Protein AF-A0A7J8DKZ0-F1 (afdb_monomer_lite)

Radius of gyration: 17.34 Å; chains: 1; bounding box: 50×32×37 Å

Foldseek 3Di:
DDDADAFDPVLVVVLVVVVLVLLLVVVPDDPPDPNDPDCVVSVVSLVCRPPPPNHDPVNSDDPDPVVVVLVCCVVPPPPDDPVVVVVVVVVVVVLVSCCVNCVPDPCSVDPDPDPPDD

Sequence (118 aa):
MGKPSSMDTKYKDDLFRKYVQFHESKVDTTPSKQRPGGDEHLRVAASTLLSLHKVDPFYRFRLIQFYEVVESSLRALSSSSLRALHCAFSVLETVGINLFLYPWKKEFRSIKIAPALQ

Structure (mmCIF, N/CA/C/O backbone):
data_AF-A0A7J8DKZ0-F1
#
_entry.id   AF-A0A7J8DKZ0-F1
#
loop_
_atom_site.group_PDB
_atom_site.id
_atom_site.type_symbol
_atom_site.label_atom_id
_atom_site.label_alt_id
_atom_site.label_comp_id
_atom_site.label_asym_id
_atom_site.label_entity_id
_atom_site.label_seq_id
_atom_site.pdbx_PDB_ins_code
_atom_site.Cartn_x
_atom_site.Cartn_y
_atom_site.Cartn_z
_atom_site.occupancy
_atom_site.B_iso_or_equiv
_atom_site.auth_seq_id
_atom_site.auth_comp_id
_atom_site.auth_asym_id
_atom_site.auth_atom_id
_atom_site.pdbx_PDB_model_num
ATOM 1 N N . MET A 1 1 ? 32.300 -1.949 -5.269 1.00 44.97 1 MET A N 1
ATOM 2 C CA . MET A 1 1 ? 30.821 -1.917 -5.261 1.00 44.97 1 MET A CA 1
ATOM 3 C C . MET A 1 1 ? 30.370 -1.456 -3.884 1.00 44.97 1 MET A C 1
ATOM 5 O O . MET A 1 1 ? 30.815 -2.038 -2.903 1.00 44.97 1 MET A O 1
ATOM 9 N N . GLY A 1 2 ? 29.605 -0.363 -3.794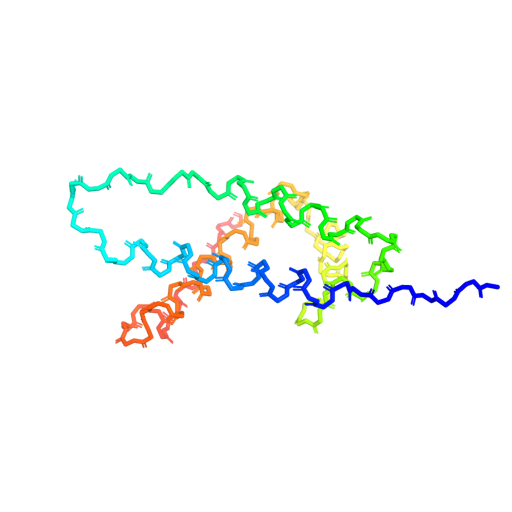 1.00 59.19 2 GLY A N 1
ATOM 10 C CA . GLY A 1 2 ? 29.062 0.108 -2.514 1.00 59.19 2 GLY A CA 1
ATOM 11 C C . GLY A 1 2 ? 28.058 -0.902 -1.958 1.00 59.19 2 GLY A C 1
ATOM 12 O O . GLY A 1 2 ? 27.377 -1.565 -2.737 1.00 59.19 2 GLY A O 1
ATOM 13 N N . LYS A 1 3 ? 27.991 -1.052 -0.629 1.00 58.59 3 LYS A N 1
ATOM 14 C CA . LYS A 1 3 ? 26.971 -1.893 0.013 1.00 58.59 3 LYS A CA 1
ATOM 15 C C . LYS A 1 3 ? 25.585 -1.418 -0.441 1.00 58.59 3 LYS A C 1
ATOM 17 O O . LYS A 1 3 ? 25.370 -0.203 -0.446 1.00 58.59 3 LYS A O 1
ATOM 22 N N . PRO A 1 4 ? 24.664 -2.322 -0.807 1.00 61.84 4 PRO A N 1
ATOM 23 C CA . PRO A 1 4 ? 23.317 -1.905 -1.150 1.00 61.84 4 PRO A CA 1
ATOM 24 C C . PRO A 1 4 ? 22.694 -1.201 0.059 1.00 61.84 4 PRO A C 1
ATOM 26 O O . PRO A 1 4 ? 22.801 -1.673 1.19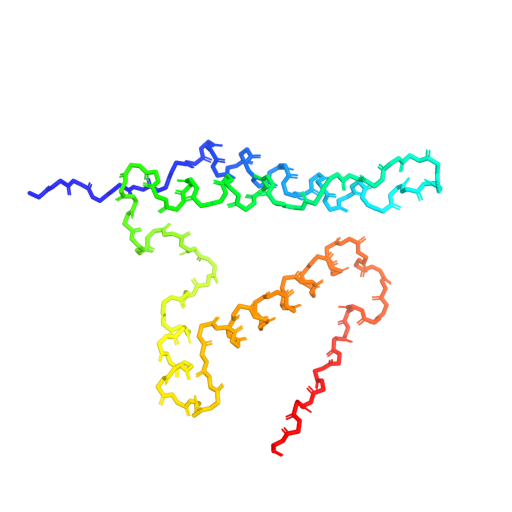6 1.00 61.84 4 PRO A O 1
ATOM 29 N N . SER A 1 5 ? 22.112 -0.024 -0.169 1.00 71.12 5 SER A N 1
ATOM 30 C CA . SER A 1 5 ? 21.494 0.747 0.902 1.00 71.12 5 SER A CA 1
ATOM 31 C C . SER A 1 5 ? 20.146 0.119 1.250 1.00 71.12 5 SER A C 1
ATOM 33 O O . SER A 1 5 ? 19.238 0.018 0.424 1.00 71.12 5 SER A O 1
ATOM 35 N N . SER A 1 6 ? 20.037 -0.340 2.496 1.00 78.31 6 SER A N 1
ATOM 36 C CA . SER A 1 6 ? 18.759 -0.709 3.102 1.00 78.31 6 SER A CA 1
ATOM 37 C C . SER A 1 6 ? 17.882 0.535 3.252 1.00 78.31 6 SER A C 1
ATOM 39 O O . SER A 1 6 ? 18.386 1.651 3.385 1.00 78.31 6 SER A O 1
ATOM 41 N N . MET A 1 7 ? 16.564 0.338 3.264 1.00 88.12 7 MET A N 1
ATOM 42 C CA . MET A 1 7 ? 15.599 1.413 3.496 1.00 88.12 7 MET A CA 1
ATOM 43 C C . MET A 1 7 ? 15.833 2.090 4.851 1.00 88.12 7 MET A C 1
ATOM 45 O O . MET A 1 7 ? 16.144 1.410 5.831 1.00 88.12 7 MET A O 1
ATOM 49 N N . ASP A 1 8 ? 15.643 3.412 4.903 1.00 89.94 8 ASP A N 1
ATOM 50 C CA . ASP A 1 8 ? 15.666 4.178 6.150 1.00 89.94 8 ASP A CA 1
ATOM 51 C C . ASP A 1 8 ? 14.511 3.724 7.052 1.00 89.94 8 ASP A C 1
ATOM 53 O O . ASP A 1 8 ? 13.337 4.011 6.800 1.00 89.94 8 ASP A O 1
ATOM 57 N N . THR A 1 9 ? 14.849 2.948 8.079 1.00 90.81 9 THR A N 1
ATOM 58 C CA . THR A 1 9 ? 13.872 2.320 8.972 1.00 90.81 9 THR A CA 1
ATOM 59 C C . THR A 1 9 ? 13.152 3.347 9.826 1.00 90.81 9 THR A C 1
ATOM 61 O O . THR A 1 9 ? 11.944 3.241 9.999 1.00 90.81 9 THR A O 1
ATOM 64 N N . LYS A 1 10 ? 13.855 4.383 10.297 1.00 93.25 10 LYS A N 1
ATOM 65 C CA . LYS A 1 10 ? 13.252 5.438 11.113 1.00 93.25 10 LYS A CA 1
ATOM 66 C C . LYS A 1 10 ? 12.210 6.206 10.306 1.00 93.25 10 LYS A C 1
ATOM 68 O O . LYS A 1 10 ? 11.076 6.347 10.759 1.00 93.25 10 LYS A O 1
ATOM 73 N N . TYR A 1 11 ? 12.569 6.642 9.098 1.00 94.12 11 TYR A N 1
ATOM 74 C CA . TYR A 1 11 ? 11.649 7.344 8.206 1.00 94.12 11 TYR A CA 1
ATOM 75 C C . TYR A 1 11 ? 10.456 6.461 7.837 1.00 94.12 11 TYR A C 1
ATOM 77 O O . TYR A 1 11 ? 9.312 6.916 7.865 1.00 94.12 11 TYR A O 1
ATOM 85 N N . LYS A 1 12 ? 10.708 5.185 7.517 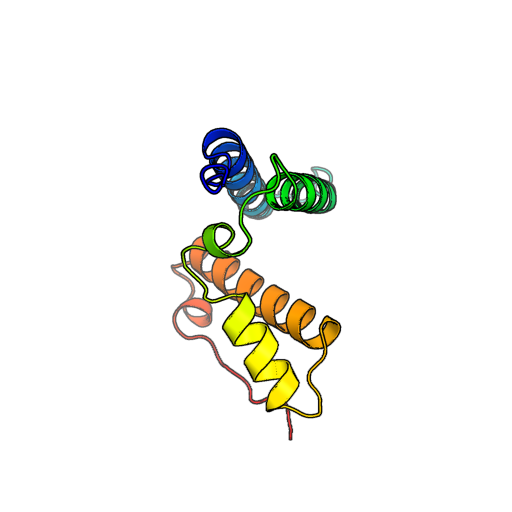1.00 94.56 12 LYS A N 1
ATOM 86 C CA . LYS A 1 12 ? 9.656 4.213 7.216 1.00 94.56 12 LYS A CA 1
ATOM 87 C C . LYS A 1 12 ? 8.679 4.053 8.382 1.00 94.56 12 LYS A C 1
ATOM 89 O O . LYS A 1 12 ? 7.472 4.091 8.158 1.00 94.56 12 LYS A O 1
ATOM 94 N N . ASP A 1 13 ? 9.181 3.888 9.601 1.00 96.00 13 ASP A N 1
ATOM 95 C CA . ASP A 1 13 ? 8.355 3.672 10.789 1.00 96.00 13 ASP A CA 1
ATOM 96 C C . ASP A 1 13 ? 7.553 4.929 11.158 1.00 96.00 13 ASP A C 1
ATOM 98 O O . ASP A 1 13 ? 6.385 4.832 11.538 1.00 96.00 13 ASP A O 1
ATOM 102 N N . ASP A 1 14 ? 8.146 6.117 11.004 1.00 96.62 14 ASP A N 1
ATOM 103 C CA . ASP A 1 14 ? 7.452 7.397 11.180 1.00 96.62 14 ASP A CA 1
ATOM 104 C C . ASP A 1 14 ? 6.332 7.580 10.149 1.00 96.62 14 ASP A C 1
ATOM 106 O O . ASP A 1 14 ? 5.220 7.983 10.502 1.00 96.62 14 ASP A O 1
ATOM 110 N N . LEU A 1 15 ? 6.600 7.263 8.878 1.00 96.69 15 LEU A N 1
ATOM 111 C CA . LEU A 1 15 ? 5.594 7.311 7.819 1.00 96.69 15 LEU A CA 1
ATOM 112 C C . LEU A 1 15 ? 4.471 6.300 8.072 1.00 96.69 15 LEU A C 1
ATOM 114 O O . LEU A 1 15 ? 3.301 6.650 7.931 1.00 96.69 15 LEU A O 1
ATOM 118 N N . PHE A 1 16 ? 4.807 5.080 8.495 1.00 96.81 16 PHE A N 1
ATOM 119 C CA . PHE A 1 16 ? 3.821 4.056 8.832 1.00 96.81 16 PHE A CA 1
ATOM 120 C C . PHE A 1 16 ? 2.909 4.503 9.982 1.00 96.81 16 PHE A C 1
ATOM 122 O O . PHE A 1 16 ? 1.690 4.415 9.856 1.00 96.81 16 PHE A O 1
ATOM 129 N N . ARG A 1 17 ? 3.469 5.066 11.064 1.00 97.25 17 ARG A N 1
ATOM 130 C CA . ARG A 1 17 ? 2.670 5.628 12.169 1.00 97.25 17 ARG A CA 1
ATOM 131 C C . ARG A 1 17 ? 1.704 6.710 11.688 1.00 97.25 17 ARG A C 1
ATOM 133 O O . ARG A 1 17 ? 0.532 6.671 12.047 1.00 97.25 17 ARG A O 1
ATOM 140 N N . LYS A 1 18 ? 2.171 7.643 10.852 1.00 96.12 18 LYS A N 1
ATOM 141 C CA . LYS A 1 18 ? 1.325 8.710 10.285 1.00 96.12 18 LYS A CA 1
ATOM 142 C C . LYS A 1 18 ? 0.222 8.158 9.384 1.00 96.12 18 LYS A C 1
ATOM 144 O O . LYS A 1 18 ? -0.904 8.639 9.449 1.00 96.12 18 LYS A O 1
ATOM 149 N N . TYR A 1 19 ? 0.533 7.150 8.570 1.00 96.31 19 TYR A N 1
ATOM 150 C CA . TYR A 1 19 ? -0.441 6.480 7.711 1.00 96.31 19 TYR A CA 1
ATOM 151 C C . TYR A 1 19 ? -1.559 5.822 8.531 1.00 96.31 19 TYR A C 1
ATOM 153 O O . TYR A 1 19 ? -2.735 6.058 8.265 1.00 96.31 19 TYR A O 1
ATOM 161 N N . VAL A 1 20 ? -1.204 5.065 9.574 1.00 96.00 20 VAL A N 1
ATOM 162 C CA . VAL A 1 20 ? -2.182 4.424 10.466 1.00 96.00 20 VAL A CA 1
ATOM 163 C C . VAL A 1 20 ? -3.055 5.473 11.162 1.00 96.00 20 VAL A C 1
ATOM 165 O O . VAL A 1 20 ? -4.277 5.420 11.041 1.00 96.00 20 VAL A O 1
ATOM 168 N N . GLN A 1 21 ? -2.440 6.487 11.780 1.00 93.81 21 GLN A N 1
ATOM 169 C CA . GLN A 1 21 ? -3.158 7.574 12.459 1.00 93.81 21 GLN A CA 1
ATOM 170 C C . GLN A 1 21 ? -4.115 8.324 11.525 1.00 93.81 21 GLN A C 1
ATOM 172 O O . GLN A 1 21 ? -5.233 8.667 11.912 1.00 93.81 21 GLN A O 1
ATOM 177 N N . PHE A 1 22 ? -3.702 8.571 10.278 1.00 93.38 22 PHE A N 1
ATOM 178 C CA . PHE A 1 22 ? -4.550 9.205 9.274 1.00 93.38 22 PHE A CA 1
ATOM 179 C C . PHE A 1 22 ? -5.825 8.394 9.016 1.00 93.38 22 PHE A C 1
ATOM 181 O O . PHE A 1 22 ? -6.912 8.972 8.958 1.00 93.38 22 PHE A O 1
ATOM 188 N N . HIS A 1 23 ? -5.720 7.070 8.898 1.00 92.50 23 HIS A N 1
ATOM 189 C CA . HIS A 1 23 ? -6.878 6.206 8.678 1.00 92.50 23 HIS A CA 1
ATOM 190 C C . HIS A 1 23 ? -7.753 6.044 9.926 1.00 92.50 23 HIS A C 1
ATOM 192 O O . HIS A 1 23 ? -8.975 6.123 9.805 1.00 92.50 23 HIS A O 1
ATOM 198 N N . GLU A 1 24 ? -7.159 5.905 11.111 1.00 91.88 24 GLU A N 1
ATOM 199 C CA . GLU A 1 24 ? -7.893 5.841 12.384 1.00 91.88 24 GLU A CA 1
ATOM 200 C C . GLU A 1 24 ? -8.694 7.127 12.641 1.00 91.88 24 GLU A C 1
ATOM 202 O O . GLU A 1 24 ? -9.876 7.064 12.969 1.00 91.88 24 GLU A O 1
ATOM 207 N N . SER A 1 25 ? -8.111 8.302 12.367 1.00 87.62 25 SER A N 1
ATOM 208 C CA . SER A 1 25 ? -8.780 9.598 12.576 1.00 87.62 25 SER A CA 1
ATOM 209 C C . SER A 1 25 ? -10.067 9.786 11.761 1.00 87.62 25 SER A C 1
ATOM 211 O O . SER A 1 25 ? -10.923 10.593 12.124 1.00 87.62 25 SER A O 1
ATOM 213 N N . LYS A 1 26 ? -10.236 9.037 10.662 1.00 81.69 26 LYS A N 1
ATOM 214 C CA . LYS A 1 26 ? -11.458 9.072 9.845 1.00 81.69 26 LYS A CA 1
ATOM 215 C C . LYS A 1 26 ? -12.621 8.334 10.503 1.00 81.69 26 LYS A C 1
ATOM 217 O O . LYS A 1 26 ? -13.768 8.649 10.195 1.00 81.69 26 LYS A O 1
ATOM 222 N N . VAL A 1 27 ? -12.343 7.387 11.397 1.00 75.12 27 VAL A N 1
ATOM 223 C CA . VAL A 1 27 ? -13.370 6.626 12.122 1.00 75.12 27 VAL A CA 1
ATOM 224 C C . VAL A 1 27 ? -14.086 7.511 13.148 1.00 75.12 27 VAL A C 1
ATOM 226 O O . VAL A 1 27 ? -15.298 7.391 13.307 1.00 75.12 27 VAL A O 1
ATOM 229 N N . ASP A 1 28 ? -13.369 8.460 13.756 1.00 61.75 28 ASP A N 1
ATOM 230 C CA . ASP A 1 28 ? -13.848 9.288 14.877 1.00 61.75 28 ASP A CA 1
ATOM 231 C C . ASP A 1 28 ? -14.523 10.613 14.466 1.00 61.75 28 ASP A C 1
ATOM 233 O O . ASP A 1 28 ? -14.804 11.476 15.306 1.00 61.75 28 ASP A O 1
ATOM 237 N N . THR A 1 29 ? -14.801 10.826 13.175 1.00 54.12 29 THR A N 1
ATOM 238 C CA . THR A 1 29 ? -15.350 12.113 12.720 1.00 54.12 29 THR A CA 1
ATOM 239 C C . THR A 1 29 ? -16.844 12.258 13.021 1.00 54.12 29 THR A C 1
ATOM 241 O O . THR A 1 29 ? -17.720 11.884 12.245 1.00 54.12 29 THR A O 1
ATOM 244 N N . THR A 1 30 ? -17.132 12.920 14.145 1.00 53.97 30 THR A N 1
ATOM 245 C CA . THR A 1 30 ? -18.327 13.763 14.278 1.00 53.97 30 THR A CA 1
ATOM 246 C C . THR A 1 30 ? -18.350 14.802 13.138 1.00 53.97 30 THR A C 1
ATOM 248 O O . THR A 1 30 ? -17.286 15.275 12.724 1.00 53.97 30 THR A O 1
ATOM 251 N N . PRO A 1 31 ? -19.524 15.194 12.602 1.00 50.12 31 PRO A N 1
ATOM 252 C CA . PRO A 1 31 ? -19.625 15.898 11.316 1.00 50.12 31 PRO A CA 1
ATOM 253 C C . PRO A 1 31 ? -19.048 17.328 11.275 1.00 50.12 31 PRO A C 1
ATOM 255 O O . PRO A 1 31 ? -19.168 17.993 10.249 1.00 50.12 31 PRO A O 1
ATOM 258 N N . SER A 1 32 ? -18.443 17.835 12.356 1.00 47.81 32 SER A N 1
ATOM 259 C CA . SER A 1 32 ? -18.091 19.255 12.502 1.00 47.81 32 SER A CA 1
ATOM 260 C C . SER A 1 32 ? -16.596 19.584 12.443 1.00 47.81 32 SER A C 1
ATOM 262 O O . SER A 1 32 ? -16.244 20.758 12.552 1.00 47.81 32 SER A O 1
ATOM 264 N N . LYS A 1 33 ? -15.694 18.607 12.296 1.00 47.91 33 LYS A N 1
ATOM 265 C CA . LYS A 1 33 ? -14.256 18.887 12.144 1.00 47.91 33 LYS A CA 1
ATOM 266 C C . LYS A 1 33 ? -13.841 18.627 10.706 1.00 47.91 33 LYS A C 1
ATOM 268 O O . LYS A 1 33 ? -14.091 17.551 10.171 1.00 47.91 33 LYS A O 1
ATOM 273 N N . GLN A 1 34 ? -13.271 19.662 10.085 1.00 47.94 34 GLN A N 1
ATOM 274 C CA . GLN A 1 34 ? -12.739 19.668 8.724 1.00 47.94 34 GLN A CA 1
ATOM 275 C C . GLN A 1 34 ? -12.120 18.312 8.386 1.00 47.94 34 GLN A C 1
ATOM 277 O O . GLN A 1 34 ? -11.278 17.818 9.137 1.00 47.94 34 GLN A O 1
ATOM 282 N N . ARG A 1 35 ? -12.562 17.717 7.268 1.00 54.16 35 ARG A N 1
ATOM 283 C CA . ARG A 1 35 ? -11.950 16.504 6.718 1.00 54.16 35 ARG A CA 1
ATOM 284 C C . ARG A 1 35 ? -10.431 16.680 6.784 1.00 54.16 35 ARG A C 1
ATOM 286 O O . ARG A 1 35 ? -9.957 17.706 6.286 1.00 54.16 35 ARG A O 1
ATOM 293 N N . PRO A 1 36 ? -9.682 15.732 7.373 1.00 54.31 36 PRO A N 1
ATOM 294 C CA . PRO A 1 36 ? -8.234 15.740 7.253 1.00 54.31 36 PRO A CA 1
ATOM 295 C C . PRO A 1 36 ? -7.896 15.946 5.776 1.00 54.31 36 PRO A C 1
ATOM 297 O O . PRO A 1 36 ? -8.536 15.327 4.916 1.00 54.31 36 PRO A O 1
ATOM 300 N N . GLY A 1 37 ? -6.968 16.862 5.477 1.00 61.38 37 GLY A N 1
ATOM 301 C CA . GLY A 1 37 ? -6.499 17.077 4.108 1.00 61.38 37 GLY A CA 1
ATOM 302 C C . GLY A 1 37 ? -6.165 15.737 3.447 1.00 61.38 37 GLY A C 1
ATOM 303 O O . GLY A 1 37 ? -5.851 14.768 4.139 1.00 61.38 37 GLY A O 1
ATOM 304 N N . GLY A 1 38 ? -6.283 15.660 2.120 1.00 76.06 38 GLY A N 1
ATOM 305 C CA . GLY A 1 38 ? -6.050 14.415 1.384 1.00 76.06 38 GLY A CA 1
ATOM 306 C C . GLY A 1 38 ? -4.733 13.722 1.765 1.00 76.06 38 GLY A C 1
ATOM 307 O O . GLY A 1 38 ? -3.797 14.334 2.285 1.00 76.06 38 GLY A O 1
ATOM 308 N N . ASP A 1 39 ? -4.634 12.435 1.451 1.00 87.44 39 ASP A N 1
ATOM 309 C CA . ASP A 1 39 ? -3.447 11.597 1.674 1.00 87.44 39 ASP A CA 1
ATOM 310 C C . ASP A 1 39 ? -2.220 12.028 0.843 1.00 87.44 39 ASP A C 1
ATOM 312 O O . ASP A 1 39 ? -1.170 11.401 0.913 1.00 87.44 39 ASP A O 1
ATOM 316 N N . GLU A 1 40 ? -2.312 13.126 0.091 1.00 91.12 40 GLU A N 1
ATOM 317 C CA . GLU A 1 40 ? -1.246 13.670 -0.754 1.00 91.12 40 GLU A CA 1
ATOM 318 C C . GLU A 1 40 ? 0.071 13.868 0.007 1.00 91.12 40 GLU A C 1
ATOM 320 O O . GLU A 1 40 ? 1.137 13.486 -0.467 1.00 91.12 40 GLU A O 1
ATOM 325 N N . HIS A 1 41 ? 0.007 14.372 1.239 1.00 91.88 41 HIS A N 1
ATOM 326 C CA . HIS A 1 41 ? 1.189 14.526 2.086 1.00 91.88 41 HIS A CA 1
ATOM 327 C C . HIS A 1 41 ? 1.865 13.179 2.418 1.00 91.88 41 HIS A C 1
ATOM 329 O O . HIS A 1 41 ? 3.094 13.106 2.484 1.00 91.88 41 HIS A O 1
ATOM 335 N N . LEU A 1 42 ? 1.084 12.102 2.579 1.00 95.31 42 LEU A N 1
ATOM 336 C CA . LEU A 1 42 ? 1.602 10.745 2.778 1.00 95.31 42 LEU A CA 1
ATOM 337 C C . LEU A 1 42 ? 2.242 10.217 1.492 1.00 95.31 42 LEU A C 1
ATOM 339 O O . LEU A 1 42 ? 3.311 9.614 1.556 1.00 95.31 42 LEU A O 1
ATOM 343 N N . ARG A 1 43 ? 1.650 10.493 0.323 1.00 95.12 43 ARG A N 1
ATOM 344 C CA . ARG A 1 43 ? 2.215 10.100 -0.982 1.00 95.12 43 ARG A CA 1
ATOM 345 C C . ARG A 1 43 ? 3.536 10.804 -1.280 1.00 95.12 43 ARG A C 1
ATOM 347 O O . ARG A 1 43 ? 4.469 10.165 -1.767 1.00 95.12 43 ARG A O 1
ATOM 354 N N . VAL A 1 44 ? 3.651 12.092 -0.951 1.00 95.12 44 VAL A N 1
ATOM 355 C CA . VAL A 1 44 ? 4.907 12.854 -1.076 1.00 95.12 44 VAL A CA 1
ATOM 356 C C . VAL A 1 44 ? 5.993 12.255 -0.176 1.00 95.12 44 VAL A C 1
ATOM 358 O O . VAL A 1 44 ? 7.124 12.032 -0.618 1.00 95.12 44 VAL A O 1
ATOM 361 N N . ALA A 1 45 ? 5.649 11.919 1.070 1.00 95.50 45 ALA A N 1
ATOM 362 C CA . ALA A 1 45 ? 6.571 11.253 1.986 1.00 95.50 45 ALA A CA 1
ATOM 363 C C . ALA A 1 45 ? 6.959 9.840 1.503 1.00 95.50 45 ALA A C 1
ATOM 365 O O . ALA A 1 45 ? 8.133 9.476 1.542 1.00 95.50 45 ALA A O 1
ATOM 366 N N . ALA A 1 46 ? 6.013 9.062 0.971 1.00 95.50 46 ALA A N 1
ATOM 367 C CA . ALA A 1 46 ? 6.283 7.748 0.387 1.00 95.50 46 ALA A CA 1
ATOM 368 C C . ALA A 1 46 ? 7.215 7.843 -0.832 1.00 95.50 46 ALA A C 1
ATOM 370 O O . ALA A 1 46 ? 8.178 7.085 -0.940 1.00 95.50 46 ALA A O 1
ATOM 371 N N . SER A 1 47 ? 6.987 8.821 -1.711 1.00 94.44 47 SER A N 1
ATOM 372 C CA . SER A 1 47 ? 7.844 9.087 -2.876 1.00 94.44 47 SER A CA 1
ATOM 373 C C . SER A 1 47 ? 9.273 9.443 -2.456 1.00 94.44 47 SER A C 1
ATOM 375 O O . SER A 1 47 ? 10.244 8.978 -3.062 1.00 94.44 47 SER A O 1
ATOM 377 N N . THR A 1 48 ? 9.399 10.214 -1.371 1.00 94.19 48 THR A N 1
ATOM 378 C CA . THR A 1 48 ? 10.688 10.544 -0.755 1.00 94.19 48 THR A CA 1
ATOM 379 C C . THR A 1 48 ? 11.367 9.286 -0.223 1.00 94.19 48 THR A C 1
ATOM 381 O O . THR A 1 48 ? 12.504 9.022 -0.597 1.00 94.19 48 THR A O 1
ATOM 384 N N . LEU A 1 49 ? 10.672 8.464 0.571 1.00 93.06 49 LEU A N 1
ATOM 385 C CA . LEU A 1 49 ? 11.205 7.213 1.126 1.00 93.06 49 LEU A CA 1
ATOM 386 C C . LEU A 1 49 ? 11.723 6.256 0.043 1.00 93.06 49 LEU A C 1
ATOM 388 O O . LEU A 1 49 ? 12.796 5.677 0.195 1.00 93.06 49 LEU A O 1
ATOM 392 N N . LEU A 1 50 ? 10.984 6.104 -1.059 1.00 91.88 50 LEU A N 1
ATOM 393 C CA . LEU A 1 50 ? 11.360 5.213 -2.163 1.00 91.88 50 LEU A CA 1
ATOM 394 C C . LEU A 1 50 ? 12.596 5.699 -2.940 1.00 91.88 50 LEU A C 1
ATOM 396 O O . LEU A 1 50 ? 13.265 4.890 -3.589 1.00 91.88 50 LEU A O 1
ATOM 400 N N . SER A 1 51 ? 12.903 6.996 -2.863 1.00 88.06 51 SER A N 1
ATOM 401 C CA . SER A 1 51 ? 14.025 7.638 -3.563 1.00 88.06 51 SER A CA 1
ATOM 402 C C . SER A 1 51 ? 15.204 7.969 -2.638 1.00 88.06 51 SER A C 1
ATOM 404 O O . SER A 1 51 ? 16.305 8.265 -3.112 1.00 88.06 51 SER A O 1
ATOM 406 N N . LEU A 1 52 ? 14.993 7.914 -1.320 1.00 84.12 52 LEU A N 1
ATOM 407 C CA . LEU A 1 52 ? 15.975 8.287 -0.310 1.00 84.12 52 LEU A CA 1
ATOM 408 C C . LEU A 1 52 ? 17.204 7.374 -0.386 1.00 84.12 52 LEU A C 1
ATOM 410 O O . LEU A 1 52 ? 17.093 6.155 -0.514 1.00 84.12 52 LEU A O 1
ATOM 414 N N . HIS A 1 53 ? 18.391 7.982 -0.322 1.00 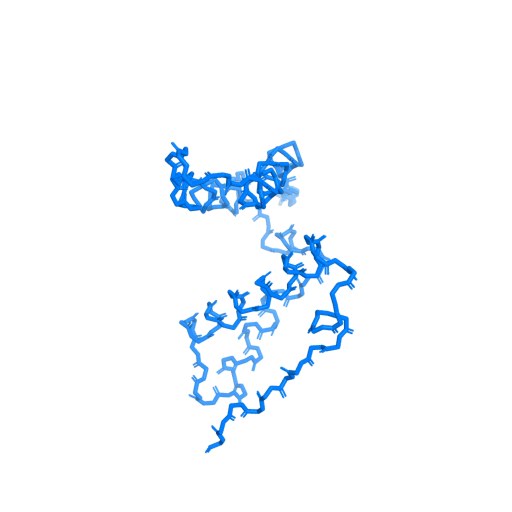76.88 53 HIS A N 1
ATOM 415 C CA . HIS A 1 53 ? 19.693 7.298 -0.275 1.00 76.88 53 HIS A CA 1
ATOM 416 C C . HIS A 1 53 ? 19.912 6.226 -1.360 1.00 76.88 53 HIS A C 1
ATOM 418 O O . HIS A 1 53 ? 20.692 5.292 -1.161 1.00 76.88 53 HIS A O 1
ATOM 424 N N . LYS A 1 54 ? 19.237 6.366 -2.515 1.00 77.88 54 LYS A N 1
ATOM 425 C CA . LYS A 1 54 ? 19.261 5.390 -3.615 1.00 77.88 54 LYS A CA 1
ATOM 426 C C . LYS A 1 54 ? 18.994 3.964 -3.126 1.00 77.88 54 LYS A C 1
ATOM 428 O O . LYS A 1 54 ? 19.740 3.057 -3.484 1.00 77.88 54 LYS A O 1
ATOM 433 N N . VAL A 1 55 ? 17.966 3.790 -2.288 1.00 83.62 55 VAL A N 1
ATOM 434 C CA . VAL A 1 55 ? 17.590 2.469 -1.773 1.00 83.62 55 VAL A CA 1
ATOM 435 C C . VAL A 1 55 ? 17.495 1.467 -2.921 1.00 83.62 55 VAL A C 1
ATOM 437 O O . VAL A 1 55 ? 16.879 1.761 -3.957 1.00 83.62 55 VAL A O 1
ATOM 440 N N . ASP A 1 56 ? 18.112 0.301 -2.743 1.00 85.94 56 ASP A N 1
ATOM 441 C CA . ASP A 1 56 ? 18.038 -0.757 -3.745 1.00 85.94 56 ASP A CA 1
ATOM 442 C C . ASP A 1 56 ? 16.558 -1.129 -3.964 1.00 85.94 56 ASP A C 1
ATOM 444 O O . ASP A 1 56 ? 15.843 -1.359 -2.977 1.00 85.94 56 ASP A O 1
ATOM 448 N N . PRO A 1 57 ? 16.065 -1.183 -5.218 1.00 88.75 57 PRO A N 1
ATOM 449 C CA . PRO A 1 57 ? 14.702 -1.608 -5.513 1.00 88.75 57 PRO A CA 1
ATOM 450 C C . PRO A 1 57 ? 14.302 -2.914 -4.817 1.00 88.75 57 PRO A C 1
ATOM 452 O O . PRO A 1 57 ? 13.167 -3.025 -4.350 1.00 88.75 57 PRO A O 1
ATOM 455 N N . PHE A 1 58 ? 15.237 -3.855 -4.663 1.00 87.12 58 PHE A N 1
ATOM 456 C CA . PHE A 1 58 ? 15.007 -5.133 -3.992 1.00 87.12 58 PHE A CA 1
ATOM 457 C C . PHE A 1 58 ? 14.589 -4.976 -2.519 1.00 87.12 58 PHE A C 1
ATOM 459 O O . PHE A 1 58 ? 13.788 -5.759 -2.015 1.00 87.12 58 PHE A O 1
ATOM 466 N N . TYR A 1 59 ? 15.062 -3.934 -1.827 1.00 88.12 59 TYR A N 1
ATOM 467 C CA . TYR A 1 59 ? 14.739 -3.689 -0.415 1.00 88.12 59 TYR A CA 1
ATOM 468 C C . TYR A 1 59 ? 13.527 -2.774 -0.201 1.00 88.12 59 TYR A C 1
ATOM 470 O O . TYR A 1 59 ? 13.174 -2.485 0.948 1.00 88.12 59 TYR A O 1
ATOM 478 N N . ARG A 1 60 ? 12.858 -2.321 -1.273 1.00 92.31 60 ARG A N 1
ATOM 479 C CA . ARG A 1 60 ? 11.701 -1.416 -1.160 1.00 92.31 60 ARG A CA 1
ATOM 480 C C . ARG A 1 60 ? 10.481 -2.087 -0.537 1.00 92.31 60 ARG A C 1
ATOM 482 O O . ARG A 1 60 ? 9.774 -1.478 0.264 1.00 92.3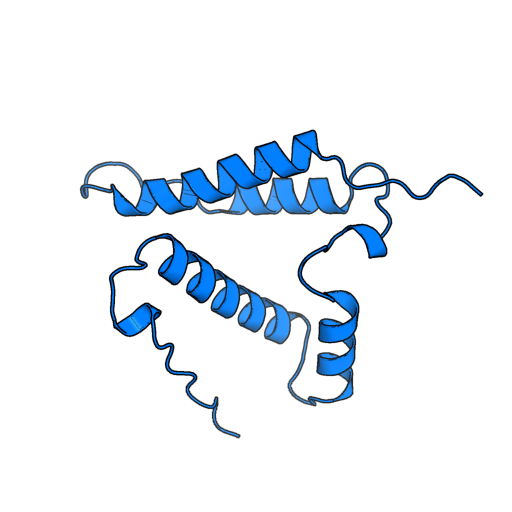1 60 ARG A O 1
ATOM 489 N N . PHE A 1 61 ? 10.256 -3.355 -0.861 1.00 93.38 61 PHE A N 1
ATOM 490 C CA . PHE A 1 61 ? 9.063 -4.088 -0.455 1.00 93.38 61 PHE A CA 1
ATOM 491 C C . PHE A 1 61 ? 9.458 -5.398 0.219 1.00 93.38 61 PHE A C 1
ATOM 493 O O . PHE A 1 61 ? 10.276 -6.149 -0.294 1.00 93.38 61 PHE A O 1
ATOM 500 N N . ARG A 1 62 ? 8.888 -5.659 1.402 1.00 92.69 62 ARG A N 1
ATOM 501 C CA . ARG A 1 62 ? 9.189 -6.867 2.196 1.00 92.69 62 ARG A CA 1
ATOM 502 C C . ARG A 1 62 ? 8.067 -7.899 2.196 1.00 92.69 62 ARG A C 1
ATOM 504 O O . ARG A 1 62 ? 8.340 -9.076 2.365 1.00 92.69 62 ARG A O 1
ATOM 511 N N . LEU A 1 63 ? 6.821 -7.447 2.068 1.00 94.75 63 LEU A N 1
ATOM 512 C CA . LEU A 1 63 ? 5.633 -8.305 2.141 1.00 94.75 63 LEU A CA 1
ATOM 513 C C . LEU A 1 63 ? 5.065 -8.643 0.758 1.00 94.75 63 LEU A C 1
ATOM 515 O O . LEU A 1 63 ? 4.282 -9.574 0.632 1.00 94.75 63 LEU A O 1
ATOM 519 N N . ILE A 1 64 ? 5.442 -7.876 -0.268 1.00 94.19 64 ILE A N 1
ATOM 520 C CA . ILE A 1 64 ? 4.921 -7.995 -1.629 1.00 94.19 64 ILE A CA 1
ATOM 521 C C . ILE A 1 64 ? 6.114 -8.057 -2.578 1.00 94.19 64 ILE A C 1
ATOM 523 O O . ILE A 1 64 ? 6.986 -7.189 -2.523 1.00 94.19 64 ILE A O 1
ATOM 527 N N . GLN A 1 65 ? 6.124 -9.034 -3.484 1.00 94.56 65 GLN A N 1
ATOM 528 C CA . GLN A 1 65 ? 7.057 -9.098 -4.613 1.00 94.56 65 GLN A CA 1
ATOM 529 C C . GLN A 1 65 ? 6.646 -8.080 -5.690 1.00 94.56 65 GLN A C 1
ATOM 531 O O . GLN A 1 65 ? 6.197 -8.433 -6.776 1.00 94.56 65 GLN A O 1
ATOM 536 N N . PHE A 1 66 ? 6.727 -6.789 -5.355 1.00 95.94 66 PHE A N 1
ATOM 537 C CA . PHE A 1 66 ? 6.105 -5.711 -6.128 1.00 95.94 66 PHE A CA 1
ATOM 538 C C . PHE A 1 66 ? 6.487 -5.735 -7.614 1.00 95.94 66 PHE A C 1
ATOM 540 O O . PHE A 1 66 ? 5.608 -5.728 -8.472 1.00 95.94 66 PHE A O 1
ATOM 547 N N . TYR A 1 67 ? 7.785 -5.806 -7.918 1.00 95.62 67 TYR A N 1
ATOM 548 C CA . TYR A 1 67 ? 8.272 -5.774 -9.299 1.00 95.62 67 TYR A CA 1
ATOM 549 C C . TYR A 1 67 ? 7.870 -7.018 -10.096 1.00 95.62 67 TYR A C 1
ATOM 551 O O . TYR A 1 67 ? 7.447 -6.890 -11.238 1.00 95.62 67 TYR A O 1
ATOM 559 N N . GLU A 1 68 ? 7.901 -8.199 -9.479 1.00 95.94 68 GLU A N 1
ATOM 560 C CA . GLU A 1 68 ? 7.482 -9.447 -10.124 1.00 95.94 68 GLU A CA 1
ATOM 561 C C . GLU A 1 68 ? 5.985 -9.442 -10.459 1.00 95.94 68 GLU A C 1
ATOM 563 O O . GLU A 1 68 ? 5.597 -9.815 -11.566 1.00 95.94 68 GLU A O 1
ATOM 568 N N . VAL A 1 69 ? 5.142 -8.953 -9.542 1.00 96.56 69 VAL A N 1
ATOM 569 C CA . VAL A 1 69 ? 3.694 -8.806 -9.765 1.00 96.56 69 VAL A CA 1
ATOM 570 C C . VAL A 1 69 ? 3.411 -7.817 -10.895 1.00 96.56 69 VAL A C 1
ATOM 572 O O . VAL A 1 69 ? 2.595 -8.102 -11.773 1.00 96.56 69 VAL A O 1
ATOM 575 N N . VAL A 1 70 ? 4.089 -6.664 -10.893 1.00 96.69 70 VAL A N 1
ATOM 576 C CA . VAL A 1 70 ? 3.940 -5.639 -11.938 1.00 96.69 70 VAL A CA 1
ATOM 577 C C . VAL A 1 70 ? 4.348 -6.201 -13.297 1.00 96.69 70 VAL A C 1
ATOM 579 O O . VAL A 1 70 ? 3.570 -6.123 -14.246 1.00 96.69 70 VAL A O 1
ATOM 582 N N . GLU A 1 71 ? 5.528 -6.812 -13.399 1.00 96.44 71 GLU A N 1
ATOM 583 C CA . GLU A 1 71 ? 6.008 -7.382 -14.656 1.00 96.44 71 GLU A CA 1
ATOM 584 C C . GLU A 1 71 ? 5.131 -8.526 -15.161 1.00 96.44 71 GLU A C 1
ATOM 586 O O . GLU A 1 71 ? 4.831 -8.583 -16.353 1.00 96.44 71 GLU A O 1
ATOM 591 N N . SER A 1 72 ? 4.715 -9.431 -14.274 1.00 96.94 72 SER A N 1
ATOM 592 C CA . SER A 1 72 ? 3.864 -10.566 -14.641 1.00 96.94 72 SER A CA 1
ATOM 593 C C . SER A 1 72 ? 2.507 -10.088 -15.141 1.00 96.94 72 SER A C 1
ATOM 595 O O . SER A 1 72 ? 2.017 -10.582 -16.152 1.00 96.94 72 SER A O 1
ATOM 597 N N . SER A 1 73 ? 1.927 -9.080 -14.485 1.00 96.31 73 SER A N 1
ATOM 598 C CA . SER A 1 73 ? 0.667 -8.471 -14.909 1.00 96.31 73 SER A CA 1
ATOM 599 C C . SER A 1 73 ? 0.787 -7.821 -16.289 1.00 96.31 73 SER A C 1
ATOM 601 O O . SER A 1 73 ? -0.028 -8.103 -17.163 1.00 96.31 73 SER A O 1
ATOM 603 N N . LEU A 1 74 ? 1.829 -7.014 -16.516 1.00 96.19 74 LEU A N 1
ATOM 604 C CA . LEU A 1 74 ? 2.055 -6.348 -17.804 1.00 96.19 74 LEU A CA 1
ATOM 605 C C . LEU A 1 74 ? 2.369 -7.333 -18.941 1.00 96.19 74 LEU A C 1
ATOM 607 O O . LEU A 1 74 ? 2.045 -7.053 -20.091 1.00 96.19 74 LEU A O 1
ATOM 611 N N . ARG A 1 75 ? 2.993 -8.478 -18.637 1.00 96.38 75 ARG A N 1
ATOM 612 C CA . ARG A 1 75 ? 3.289 -9.526 -19.626 1.00 96.38 75 ARG A CA 1
ATOM 613 C C . ARG A 1 75 ? 2.084 -10.411 -19.947 1.00 96.38 75 ARG A C 1
ATOM 615 O O . ARG A 1 75 ? 1.922 -10.797 -21.099 1.00 96.38 75 ARG A O 1
ATOM 622 N N . ALA A 1 76 ? 1.282 -10.773 -18.946 1.00 95.25 76 ALA A N 1
ATOM 623 C CA . ALA A 1 76 ? 0.246 -11.799 -19.087 1.00 95.25 76 ALA A CA 1
ATOM 624 C C . ALA A 1 76 ? -1.156 -11.246 -19.389 1.00 95.25 76 ALA A C 1
ATOM 626 O O . ALA A 1 76 ? -1.978 -11.958 -19.961 1.00 95.25 76 ALA A O 1
ATOM 627 N N . LEU A 1 77 ? -1.452 -10.004 -18.997 1.00 94.12 77 LEU A N 1
ATOM 628 C CA . LEU A 1 77 ? -2.782 -9.409 -19.128 1.00 94.12 77 LEU A CA 1
ATOM 629 C C . LEU A 1 77 ? -2.734 -8.249 -20.124 1.00 94.12 77 LEU A C 1
ATOM 631 O O . LEU A 1 77 ? -2.180 -7.193 -19.834 1.00 94.12 77 LEU A O 1
ATOM 635 N N . SER A 1 78 ? -3.367 -8.421 -21.285 1.00 90.81 78 SER A N 1
ATOM 636 C CA . SER A 1 78 ? -3.381 -7.415 -22.360 1.00 90.81 78 SER A CA 1
ATOM 637 C C . SER A 1 78 ? -4.043 -6.090 -21.964 1.00 90.81 78 SER A C 1
ATOM 639 O O . SER A 1 78 ? -3.697 -5.043 -22.504 1.00 90.81 78 SER A O 1
ATOM 641 N N . SER A 1 79 ? -4.976 -6.117 -21.008 1.00 92.25 79 SER A N 1
ATOM 642 C CA . SER A 1 79 ? -5.630 -4.930 -20.442 1.00 92.25 79 SER A CA 1
ATOM 643 C C . SER A 1 79 ? -4.836 -4.278 -19.303 1.00 92.25 79 SER A C 1
ATOM 645 O O . SER A 1 79 ? -5.235 -3.227 -18.789 1.00 92.25 79 SER A O 1
ATOM 647 N N . SER A 1 80 ? -3.720 -4.882 -18.884 1.00 93.56 80 SER A N 1
ATOM 648 C CA . SER A 1 80 ? -2.904 -4.349 -17.803 1.00 93.56 80 SER A CA 1
ATOM 649 C C . SER A 1 80 ? -2.100 -3.131 -18.245 1.00 93.56 80 SER A C 1
ATOM 651 O O . SER A 1 80 ? -1.653 -2.988 -19.379 1.00 93.56 80 SER A O 1
ATOM 653 N N . SER A 1 81 ? -1.927 -2.214 -17.307 1.00 96.12 81 SER A N 1
ATOM 654 C CA . SER A 1 81 ? -1.131 -1.002 -17.443 1.00 96.12 81 SER A CA 1
ATOM 655 C C . SER A 1 81 ? -0.722 -0.539 -16.050 1.00 96.12 81 SER A C 1
ATOM 657 O O . SER A 1 81 ? -1.329 -0.941 -15.055 1.00 96.12 81 SER A O 1
ATOM 659 N N . LEU A 1 82 ? 0.253 0.367 -15.948 1.00 96.56 82 LEU A N 1
ATOM 660 C CA . LEU A 1 82 ? 0.600 0.977 -14.656 1.00 96.56 82 LEU A CA 1
ATOM 661 C C . LEU A 1 82 ? -0.607 1.666 -14.003 1.00 96.56 82 LEU A C 1
ATOM 663 O O . LEU A 1 82 ? -0.751 1.632 -12.785 1.00 96.56 82 LEU A O 1
ATOM 667 N N . ARG A 1 83 ? -1.515 2.232 -14.811 1.00 96.38 83 ARG A N 1
ATOM 668 C CA . ARG A 1 83 ? -2.774 2.807 -14.325 1.00 96.38 83 ARG A CA 1
ATOM 669 C C . ARG A 1 83 ? -3.708 1.734 -13.763 1.00 96.38 83 ARG A C 1
ATOM 671 O O . ARG A 1 83 ? -4.246 1.923 -12.677 1.00 96.38 83 ARG A O 1
ATOM 678 N N . ALA A 1 84 ? -3.888 0.619 -14.472 1.00 95.38 84 ALA A N 1
ATOM 679 C CA . ALA A 1 84 ? -4.715 -0.492 -13.999 1.00 95.38 84 ALA A CA 1
ATOM 680 C C . ALA A 1 84 ? -4.150 -1.103 -12.704 1.00 95.38 84 ALA A C 1
ATOM 682 O O . ALA A 1 84 ? -4.897 -1.335 -11.757 1.00 95.38 84 ALA A O 1
ATOM 683 N N . LEU A 1 85 ? -2.827 -1.276 -12.628 1.00 96.88 85 LEU A N 1
ATOM 684 C CA . LEU A 1 85 ? -2.121 -1.735 -11.431 1.00 96.88 85 LEU A CA 1
ATOM 685 C C . LEU A 1 85 ? -2.273 -0.759 -10.262 1.00 96.88 85 LEU A C 1
ATOM 687 O O . LEU A 1 85 ? -2.555 -1.195 -9.151 1.00 96.88 85 LEU A O 1
ATOM 691 N N . HIS A 1 86 ? -2.148 0.549 -10.503 1.00 95.94 86 HIS A N 1
ATOM 692 C CA . HIS A 1 86 ? -2.402 1.564 -9.483 1.00 95.94 86 HIS A CA 1
ATOM 693 C C . HIS A 1 86 ? -3.821 1.425 -8.915 1.00 95.94 86 HIS A C 1
ATOM 695 O O . HIS A 1 86 ? -3.985 1.341 -7.703 1.00 95.94 86 HIS A O 1
ATOM 701 N N . CYS A 1 87 ? -4.843 1.316 -9.772 1.00 94.88 87 CYS A N 1
ATOM 702 C CA . CYS A 1 87 ? -6.220 1.082 -9.329 1.00 94.88 87 CYS A CA 1
ATOM 703 C C . CYS A 1 87 ? -6.371 -0.230 -8.543 1.00 94.88 87 CYS A C 1
ATOM 705 O O . CYS A 1 87 ? -7.025 -0.238 -7.502 1.00 94.88 87 CYS A O 1
ATOM 707 N N . ALA A 1 88 ? -5.754 -1.322 -9.003 1.00 95.19 88 ALA A N 1
ATOM 708 C CA . ALA A 1 88 ? -5.800 -2.610 -8.316 1.00 95.19 88 ALA A CA 1
ATOM 709 C C . ALA A 1 88 ? -5.183 -2.527 -6.910 1.00 95.19 88 ALA A C 1
ATOM 711 O O . ALA A 1 88 ? -5.802 -2.964 -5.939 1.00 95.19 88 ALA A O 1
ATOM 712 N N . PHE A 1 89 ? -4.008 -1.904 -6.776 1.00 96.19 89 PHE A N 1
ATOM 713 C CA . PHE A 1 89 ? -3.376 -1.690 -5.476 1.00 96.19 89 PHE A CA 1
ATOM 714 C C . PHE A 1 89 ? -4.199 -0.761 -4.577 1.00 96.19 89 PHE A C 1
ATOM 716 O O . PHE A 1 89 ? -4.328 -1.070 -3.399 1.00 96.19 89 PHE A O 1
ATOM 723 N N . SER A 1 90 ? -4.831 0.295 -5.103 1.00 94.31 90 SER A N 1
ATOM 724 C CA . SER A 1 90 ? -5.732 1.153 -4.312 1.00 94.31 90 SER A CA 1
ATOM 725 C C . SER A 1 90 ? -6.953 0.395 -3.769 1.00 94.31 90 SER A C 1
ATOM 727 O O . SER A 1 90 ? -7.393 0.634 -2.641 1.00 94.31 90 SER A O 1
ATOM 729 N N . VAL A 1 91 ? -7.511 -0.545 -4.542 1.00 94.81 91 VAL A N 1
ATOM 730 C CA . VAL A 1 91 ? -8.611 -1.404 -4.070 1.00 94.81 91 VAL A CA 1
ATOM 731 C C . VAL A 1 91 ? -8.122 -2.354 -2.974 1.00 94.81 91 VAL A C 1
ATOM 733 O O . VAL A 1 91 ? -8.764 -2.454 -1.929 1.00 94.81 91 VAL A O 1
ATOM 736 N N . LEU A 1 92 ? -6.978 -3.015 -3.172 1.00 95.25 92 LEU A N 1
ATOM 737 C CA . LEU A 1 92 ? -6.391 -3.919 -2.174 1.00 95.25 92 LEU A CA 1
ATOM 738 C C . LEU A 1 92 ? -5.985 -3.186 -0.887 1.00 95.25 92 LEU A C 1
ATOM 740 O O . LEU A 1 92 ? -6.186 -3.707 0.209 1.00 95.25 92 LEU A O 1
ATOM 744 N N . GLU A 1 93 ? -5.474 -1.963 -1.006 1.00 95.06 93 GLU A N 1
ATOM 745 C CA . GLU A 1 93 ? -5.197 -1.077 0.121 1.00 95.06 93 GLU A CA 1
ATOM 746 C C . GLU A 1 93 ? -6.480 -0.789 0.911 1.00 95.06 93 GLU A C 1
ATOM 748 O O . GLU A 1 93 ? -6.518 -0.980 2.125 1.00 95.06 93 GLU A O 1
ATOM 753 N N . THR A 1 94 ? -7.565 -0.426 0.220 1.00 92.56 94 THR A N 1
ATOM 754 C CA . THR A 1 94 ? -8.876 -0.180 0.844 1.00 92.56 94 THR A CA 1
ATOM 755 C C . THR A 1 94 ? -9.403 -1.418 1.572 1.00 92.56 94 THR A C 1
ATOM 757 O O . THR A 1 94 ? -9.941 -1.306 2.673 1.00 92.56 94 THR A O 1
ATOM 760 N N . VAL A 1 95 ? -9.229 -2.609 0.992 1.00 92.69 95 VAL A N 1
ATOM 761 C CA . VAL A 1 95 ? -9.574 -3.880 1.645 1.00 92.69 95 VAL A CA 1
ATOM 762 C C . VAL A 1 95 ? -8.778 -4.062 2.941 1.00 92.69 95 VAL A C 1
ATOM 764 O O . VAL A 1 95 ? -9.371 -4.364 3.977 1.00 92.69 95 VAL A O 1
ATOM 767 N N . GLY A 1 96 ? -7.462 -3.833 2.903 1.00 92.88 96 GLY A N 1
ATOM 768 C CA . GLY A 1 96 ? -6.591 -3.918 4.076 1.00 92.88 96 GLY A CA 1
ATOM 769 C C . GLY A 1 96 ? -6.977 -2.926 5.175 1.00 92.88 96 GLY A C 1
ATOM 770 O O . GLY A 1 96 ? -7.116 -3.319 6.331 1.00 92.88 96 GLY A O 1
ATOM 771 N N . ILE A 1 97 ? -7.231 -1.665 4.812 1.00 93.94 97 ILE A N 1
ATOM 772 C CA . ILE A 1 97 ? -7.685 -0.621 5.741 1.00 93.94 97 ILE A CA 1
ATOM 773 C C . ILE A 1 97 ? -9.022 -1.006 6.380 1.00 93.94 97 ILE A C 1
ATOM 775 O O . ILE A 1 97 ? -9.167 -0.911 7.595 1.00 93.94 97 ILE A O 1
ATOM 779 N N . ASN A 1 98 ? -10.001 -1.457 5.592 1.00 92.25 98 ASN A N 1
ATOM 780 C CA . ASN A 1 98 ? -11.316 -1.830 6.116 1.00 92.25 98 ASN A CA 1
ATOM 781 C C . ASN A 1 98 ? -11.235 -3.015 7.082 1.00 92.25 98 ASN A C 1
ATOM 783 O O . ASN A 1 98 ? -11.900 -3.003 8.118 1.00 92.25 98 ASN A O 1
ATOM 787 N N . LEU A 1 99 ? -10.414 -4.019 6.764 1.00 93.44 99 LEU A N 1
ATOM 788 C CA . LEU A 1 99 ? -10.181 -5.158 7.648 1.00 93.44 99 LEU A CA 1
ATOM 789 C C . LEU A 1 99 ? -9.479 -4.733 8.946 1.00 93.44 99 LEU A C 1
ATOM 791 O O . LEU A 1 99 ? -9.841 -5.219 10.015 1.00 93.44 99 LEU A O 1
ATOM 795 N N . PHE A 1 100 ? -8.511 -3.818 8.854 1.00 93.69 100 PHE A N 1
ATOM 796 C CA . PHE A 1 100 ? -7.788 -3.271 10.001 1.00 93.69 100 PHE A CA 1
ATOM 797 C C . PHE A 1 100 ? -8.688 -2.427 10.917 1.00 93.69 100 PHE A C 1
ATOM 799 O O . PHE A 1 100 ? -8.682 -2.632 12.128 1.00 93.69 100 PHE A O 1
ATOM 806 N N . LEU A 1 101 ? -9.484 -1.511 10.356 1.00 92.56 101 LEU A N 1
ATOM 807 C CA . LEU A 1 101 ? -10.331 -0.594 11.127 1.00 92.56 101 LEU A CA 1
ATOM 808 C C . LEU A 1 101 ? -11.613 -1.249 11.649 1.00 92.56 101 LEU A C 1
ATOM 810 O O . LEU A 1 101 ? -12.126 -0.857 12.694 1.00 92.56 101 LEU A O 1
ATOM 814 N N . TYR A 1 102 ? -12.159 -2.227 10.922 1.00 91.69 102 TYR A N 1
ATOM 815 C CA . TYR A 1 102 ? -13.449 -2.841 11.236 1.00 91.69 102 TYR A CA 1
ATOM 816 C C . TYR A 1 102 ? -13.400 -4.381 11.254 1.00 91.69 102 TYR A C 1
ATOM 818 O O . TYR A 1 102 ? -14.235 -5.034 10.614 1.00 91.69 102 TYR A O 1
ATOM 826 N N . PRO A 1 103 ? -12.491 -5.004 12.023 1.00 91.12 103 PRO A N 1
ATOM 827 C CA . PRO A 1 103 ? -12.301 -6.458 12.024 1.00 91.12 103 PRO A CA 1
ATOM 828 C C . PRO A 1 103 ? -13.533 -7.241 12.515 1.00 91.12 103 PRO A C 1
ATOM 830 O O . PRO A 1 103 ? -13.678 -8.438 12.254 1.00 91.12 103 PRO A O 1
ATOM 833 N N . TRP A 1 104 ? -14.456 -6.582 13.223 1.00 88.19 104 TRP A N 1
ATOM 834 C CA . TRP A 1 104 ? -15.697 -7.186 13.712 1.00 88.19 104 TRP A CA 1
ATOM 835 C C . TRP A 1 104 ? -16.838 -7.210 12.685 1.00 88.19 104 TRP A C 1
ATOM 837 O O . TRP A 1 104 ? -17.859 -7.856 12.941 1.00 88.19 104 TRP A O 1
ATOM 847 N N . LYS A 1 105 ? -16.707 -6.534 11.538 1.00 85.69 105 LYS A N 1
ATOM 848 C CA . LYS A 1 105 ? -17.751 -6.475 10.505 1.00 85.69 105 LYS A CA 1
ATOM 849 C C . LYS A 1 105 ? -17.696 -7.705 9.597 1.00 85.69 105 LYS A C 1
ATOM 851 O O . LYS A 1 105 ? -16.631 -8.137 9.160 1.00 85.69 105 LYS A O 1
ATOM 856 N N . LYS A 1 106 ? -18.852 -8.327 9.341 1.00 85.31 106 LYS A N 1
ATOM 857 C CA . LYS A 1 106 ? -18.920 -9.604 8.602 1.00 85.31 106 LYS A CA 1
ATOM 858 C C . LYS A 1 106 ? -18.493 -9.434 7.143 1.00 85.31 106 LYS A C 1
ATOM 860 O O . LYS A 1 106 ? -17.801 -10.297 6.616 1.00 85.31 106 LYS A O 1
ATOM 865 N N . GLU A 1 107 ? -18.848 -8.308 6.538 1.00 83.81 107 GLU A N 1
ATOM 866 C CA . GLU A 1 107 ? -18.526 -7.940 5.159 1.00 83.81 107 GLU A CA 1
ATOM 867 C C . GLU A 1 107 ? -17.021 -7.812 4.881 1.00 83.81 107 GLU A C 1
ATOM 869 O O . GLU A 1 107 ? -16.604 -7.964 3.737 1.00 83.81 107 GLU A O 1
ATOM 874 N N . PHE A 1 108 ? -16.199 -7.582 5.911 1.00 84.25 108 PHE A N 1
ATOM 875 C CA . PHE A 1 108 ? -14.743 -7.487 5.768 1.00 84.25 108 PHE A CA 1
ATOM 876 C C . PHE A 1 108 ? -14.012 -8.761 6.199 1.00 84.25 108 PHE A C 1
ATOM 878 O O . PHE A 1 108 ? -12.888 -8.989 5.767 1.00 84.25 108 PHE A O 1
ATOM 885 N N . ARG A 1 109 ? -14.665 -9.643 6.969 1.00 80.56 109 ARG A N 1
ATOM 886 C CA . ARG A 1 109 ? -14.149 -10.992 7.270 1.00 80.56 109 ARG A CA 1
ATOM 887 C C . ARG A 1 109 ? -14.291 -11.969 6.104 1.00 80.56 109 ARG A C 1
ATOM 889 O O . ARG A 1 109 ? -13.558 -12.950 6.035 1.00 80.56 109 ARG A O 1
ATOM 896 N N . SER A 1 110 ? -15.224 -11.718 5.191 1.00 82.69 110 SER A N 1
ATOM 897 C CA . SER A 1 110 ? -15.378 -12.481 3.952 1.00 82.69 110 SER A CA 1
ATOM 898 C C . SER A 1 110 ? -15.576 -11.518 2.792 1.00 82.69 110 SER A C 1
ATOM 900 O O . SER A 1 110 ? -16.674 -11.015 2.559 1.00 82.69 110 SER A O 1
ATOM 902 N N . ILE A 1 111 ? -14.484 -11.243 2.084 1.00 79.38 111 ILE A N 1
ATOM 903 C CA . ILE A 1 111 ? -14.455 -10.258 1.007 1.00 79.38 111 ILE A CA 1
ATOM 904 C C . ILE A 1 111 ? -15.051 -10.889 -0.250 1.00 79.38 111 ILE A C 1
ATOM 906 O O . ILE A 1 111 ? -14.553 -11.896 -0.755 1.00 79.38 111 ILE A O 1
ATOM 910 N N . LYS A 1 112 ? -16.115 -10.282 -0.780 1.00 77.31 112 LYS A N 1
ATOM 911 C CA . LYS A 1 112 ? -16.634 -10.643 -2.100 1.00 77.31 112 LYS A CA 1
ATOM 912 C C . LYS A 1 112 ? -15.674 -10.130 -3.166 1.00 77.31 112 LYS A C 1
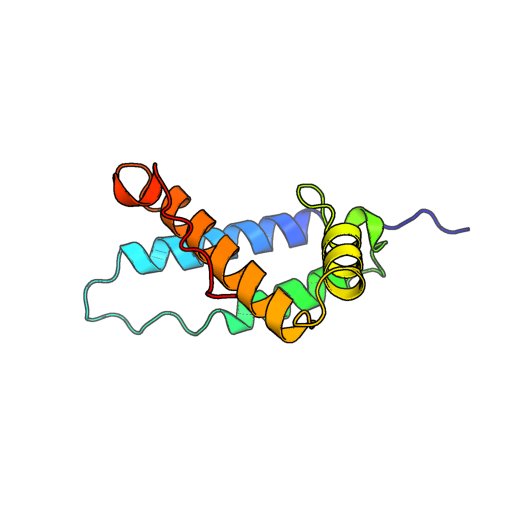ATOM 914 O O . LYS A 1 112 ? -15.602 -8.930 -3.414 1.00 77.31 112 LYS A O 1
ATOM 919 N N . ILE A 1 113 ? -14.971 -11.047 -3.814 1.00 74.12 113 ILE A N 1
ATOM 920 C CA . ILE A 1 113 ? -14.192 -10.760 -5.015 1.00 74.12 113 ILE A CA 1
ATOM 921 C C . ILE A 1 113 ? -15.166 -10.897 -6.186 1.00 74.12 113 ILE A C 1
ATOM 923 O O . ILE A 1 113 ? -15.432 -12.003 -6.650 1.00 74.12 113 ILE A O 1
ATOM 927 N N . ALA A 1 114 ? -15.796 -9.798 -6.601 1.00 59.03 114 ALA A N 1
ATOM 928 C CA . ALA A 1 114 ? -16.583 -9.823 -7.829 1.00 59.03 114 ALA A CA 1
ATOM 929 C C . ALA A 1 114 ? -15.609 -9.969 -9.014 1.00 59.03 114 ALA A C 1
ATOM 931 O O . ALA A 1 114 ? -14.656 -9.188 -9.088 1.00 59.03 114 ALA A O 1
ATOM 932 N N . PRO A 1 115 ? -15.801 -10.938 -9.925 1.00 49.12 115 PRO A N 1
ATOM 933 C CA . PRO A 1 115 ? -15.017 -10.981 -11.146 1.00 49.12 115 PRO A CA 1
ATOM 934 C C . PRO A 1 115 ? -15.355 -9.722 -11.945 1.00 49.12 115 PRO A C 1
ATOM 936 O O . PRO A 1 115 ? -16.515 -9.489 -12.290 1.00 49.12 115 PRO A O 1
ATOM 939 N N . ALA A 1 116 ? -14.358 -8.874 -12.193 1.00 47.19 116 ALA A N 1
ATOM 940 C CA . ALA A 1 116 ? -14.489 -7.864 -13.229 1.00 47.19 116 ALA A CA 1
ATOM 941 C C . ALA A 1 116 ? -14.790 -8.620 -14.532 1.00 47.19 116 ALA A C 1
ATOM 943 O O . ALA A 1 116 ? -14.053 -9.542 -14.883 1.00 47.19 116 ALA A O 1
ATOM 944 N N . LEU A 1 117 ? -15.927 -8.302 -15.153 1.00 38.50 117 LEU A N 1
ATOM 945 C CA . LEU A 1 117 ? -16.401 -8.900 -16.401 1.00 38.50 117 LEU A CA 1
ATOM 946 C C . LEU A 1 117 ? -15.257 -8.980 -17.424 1.00 38.50 117 LEU A C 1
ATOM 948 O O . LEU A 1 117 ? -14.560 -7.987 -17.644 1.00 38.50 117 LEU A O 1
ATOM 952 N N . GLN A 1 118 ? -15.077 -10.188 -17.967 1.00 35.50 118 GLN A N 1
ATOM 953 C CA . GLN A 1 118 ? -14.234 -10.489 -19.126 1.00 35.50 118 GLN A CA 1
ATOM 954 C C . GLN A 1 118 ? -14.702 -9.722 -20.362 1.00 35.50 118 GLN A C 1
ATOM 956 O O . GLN A 1 118 ? -15.934 -9.543 -20.506 1.00 35.50 118 GLN A O 1
#

pLDDT: mean 84.87, std 15.75, range [35.5, 97.25]

Organism: Rousettus aegyptiacus (NCBI:txid9407)

InterPro domains:
  IPR048839 Spermatogenesis-associated protein 2, PUB-like domain [PF21388] (15-112)

Secondary structure (DSSP, 8-state):
-PPPPPP-HHHHHHHHHHHHHHHHHTTT--TTS--PPPTHHHHHHHHHHHHGGG--GGGS-SSS-HHHHHHHHHHH-TT--HHHHHHHHHHHHHHHHHHHH-TT-HHHHS---PPP--